Protein AF-A0A0S8GYX2-F1 (afdb_monomer)

Nearest PDB structures (foldseek):
  2qjg-assembly1_D  TM=9.883E-01  e=1.944E-07  Methanocaldococcus jannaschii
  2qjg-assembly2_I  TM=9.884E-01  e=2.345E-07  Methanocaldococcus jannaschii
  2qjg-assembly1_L  TM=9.891E-01  e=2.828E-07  Methanocaldococcus jannaschii
  2qjg-assembly1_C  TM=9.878E-01  e=2.828E-07  Methanocaldococcus jannaschii
  2qjg-assembly2_H  TM=9.853E-01  e=4.113E-07  Methanocaldococcus jannaschii

Foldseek 3Di:
DLVVLVPDPDAAEEEQPDADDDLLVSLVVLLVCVVSPHQYYDYDCNQPVDPHNPLSVVLRCCVRPVVDDSVVSCVSVVNPD

Structure (mmCIF, N/CA/C/O backbone):
data_AF-A0A0S8GYX2-F1
#
_entry.id   AF-A0A0S8GYX2-F1
#
loop_
_atom_site.group_PDB
_atom_site.id
_atom_site.type_symbol
_atom_site.label_atom_id
_atom_site.label_alt_id
_atom_site.label_comp_id
_atom_site.label_asym_id
_atom_site.label_entity_id
_atom_site.label_seq_id
_atom_site.pdbx_PDB_ins_code
_atom_site.Cartn_x
_atom_site.Cartn_y
_atom_site.Cartn_z
_atom_site.occupancy
_atom_site.B_iso_or_equiv
_atom_site.auth_seq_id
_atom_site.auth_comp_id
_atom_site.auth_asym_id
_atom_site.auth_atom_id
_atom_site.pdbx_PDB_model_num
ATOM 1 N N . PHE A 1 1 ? 7.110 8.160 -9.665 1.00 92.44 1 PHE A N 1
ATOM 2 C CA . PHE A 1 1 ? 6.688 6.737 -9.614 1.00 92.44 1 PHE A CA 1
ATOM 3 C C . PHE A 1 1 ? 6.150 6.217 -10.951 1.00 92.44 1 PHE A C 1
ATOM 5 O O . PHE A 1 1 ? 6.637 5.198 -11.409 1.00 92.44 1 PHE A O 1
ATOM 12 N N . ARG A 1 2 ? 5.222 6.912 -11.634 1.00 96.38 2 ARG A N 1
ATOM 13 C CA . ARG A 1 2 ? 4.663 6.464 -12.933 1.00 96.38 2 ARG A CA 1
ATOM 14 C C . ARG A 1 2 ? 5.713 6.177 -14.022 1.00 96.38 2 ARG A C 1
ATOM 16 O O . ARG A 1 2 ? 5.556 5.239 -14.786 1.00 96.38 2 ARG A O 1
ATOM 23 N N . GLU A 1 3 ? 6.778 6.971 -14.107 1.00 97.50 3 GLU A N 1
ATOM 24 C CA . GLU A 1 3 ? 7.905 6.709 -15.023 1.00 97.50 3 GLU A CA 1
ATOM 25 C C . GLU A 1 3 ? 8.660 5.424 -14.678 1.00 97.50 3 GLU A C 1
ATOM 27 O O . GLU A 1 3 ? 8.938 4.634 -15.571 1.00 97.50 3 GLU A O 1
ATOM 32 N N . VAL A 1 4 ? 8.896 5.174 -13.387 1.00 96.31 4 VAL A N 1
ATOM 33 C CA . VAL A 1 4 ? 9.541 3.946 -12.896 1.00 96.31 4 VAL A CA 1
ATOM 34 C C . VAL A 1 4 ? 8.712 2.716 -13.263 1.00 96.31 4 VAL A C 1
ATOM 36 O O . VAL A 1 4 ? 9.251 1.758 -13.803 1.00 96.31 4 VAL A O 1
ATOM 39 N N . VAL A 1 5 ? 7.396 2.765 -13.031 1.00 96.50 5 VAL A N 1
ATOM 40 C CA . VAL A 1 5 ? 6.483 1.678 -13.417 1.00 96.50 5 VAL A CA 1
ATOM 41 C C . VAL A 1 5 ? 6.484 1.469 -14.932 1.00 96.50 5 VAL A C 1
ATOM 43 O O . VAL A 1 5 ? 6.595 0.336 -15.378 1.00 96.50 5 VAL A O 1
ATOM 46 N N . ARG A 1 6 ? 6.425 2.542 -15.735 1.00 96.06 6 ARG A N 1
ATOM 47 C CA . ARG A 1 6 ? 6.475 2.440 -17.206 1.00 96.06 6 ARG A CA 1
ATOM 48 C C . ARG A 1 6 ? 7.779 1.833 -17.730 1.00 96.06 6 ARG A C 1
ATOM 50 O O . ARG A 1 6 ? 7.757 1.215 -18.786 1.00 96.06 6 ARG A O 1
ATOM 57 N N . GLY A 1 7 ? 8.894 2.024 -17.026 1.00 97.38 7 GLY A N 1
ATOM 58 C CA . GLY A 1 7 ? 10.199 1.484 -17.412 1.00 97.38 7 GLY A CA 1
ATOM 59 C C . GLY A 1 7 ? 10.454 0.036 -16.976 1.00 97.38 7 GLY A C 1
ATOM 60 O O . GLY A 1 7 ? 11.438 -0.554 -17.416 1.00 97.38 7 GLY A O 1
ATOM 61 N N . CYS A 1 8 ? 9.609 -0.545 -16.118 1.00 95.62 8 CYS A N 1
ATOM 62 C CA . CYS A 1 8 ? 9.805 -1.888 -15.577 1.00 95.62 8 CYS A CA 1
ATOM 63 C C . CYS A 1 8 ? 8.765 -2.864 -16.130 1.00 95.62 8 CYS A C 1
ATOM 65 O O . CYS A 1 8 ? 7.563 -2.672 -15.967 1.00 95.62 8 CYS A O 1
ATOM 67 N N . HIS A 1 9 ? 9.232 -3.952 -16.738 1.00 93.44 9 HIS A N 1
ATOM 68 C CA . HIS A 1 9 ? 8.374 -4.945 -17.393 1.00 93.44 9 HIS A CA 1
ATOM 69 C C . HIS A 1 9 ? 7.856 -6.041 -16.444 1.00 93.44 9 HIS A C 1
ATOM 71 O O . HIS A 1 9 ? 7.209 -6.986 -16.889 1.00 93.44 9 HIS A O 1
ATOM 77 N N . VAL A 1 10 ? 8.145 -5.938 -15.144 1.00 97.06 10 VAL A N 1
ATOM 78 C CA . VAL A 1 10 ? 7.689 -6.873 -14.104 1.00 97.06 1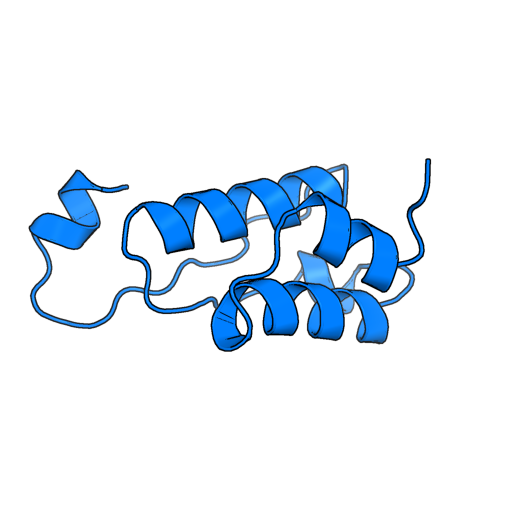0 VAL A CA 1
ATOM 79 C C . VAL A 1 10 ? 6.931 -6.125 -12.999 1.00 97.06 10 VAL A C 1
ATOM 81 O O . VAL A 1 10 ? 7.131 -4.918 -12.837 1.00 97.06 10 VAL A O 1
ATOM 84 N N . PRO A 1 11 ? 6.062 -6.803 -12.221 1.00 96.88 11 PRO A N 1
ATOM 85 C CA . PRO A 1 11 ? 5.285 -6.154 -11.167 1.00 96.88 11 PRO A CA 1
ATOM 86 C C . PRO A 1 11 ? 6.162 -5.432 -10.136 1.00 96.88 11 PRO A C 1
ATOM 88 O O . PRO A 1 11 ? 7.050 -6.030 -9.532 1.00 96.88 11 PRO A O 1
ATOM 91 N N . ILE A 1 12 ? 5.874 -4.150 -9.894 1.00 97.12 12 ILE A N 1
ATOM 92 C CA . ILE A 1 12 ? 6.535 -3.350 -8.855 1.00 97.12 12 ILE A CA 1
ATOM 93 C C . ILE A 1 12 ? 5.625 -3.236 -7.635 1.00 97.12 12 ILE A C 1
ATOM 95 O O . ILE A 1 12 ? 4.459 -2.862 -7.757 1.00 97.12 12 ILE A O 1
ATOM 99 N N . ILE A 1 13 ? 6.184 -3.459 -6.448 1.00 96.88 13 ILE A N 1
ATOM 100 C CA . ILE A 1 13 ? 5.542 -3.149 -5.166 1.00 96.88 13 ILE A CA 1
ATOM 101 C C . ILE A 1 13 ? 6.315 -2.045 -4.437 1.00 96.88 13 ILE A C 1
ATOM 103 O O . ILE A 1 13 ? 7.520 -1.895 -4.639 1.00 96.88 13 ILE A O 1
ATOM 107 N N . ILE A 1 14 ? 5.643 -1.277 -3.577 1.0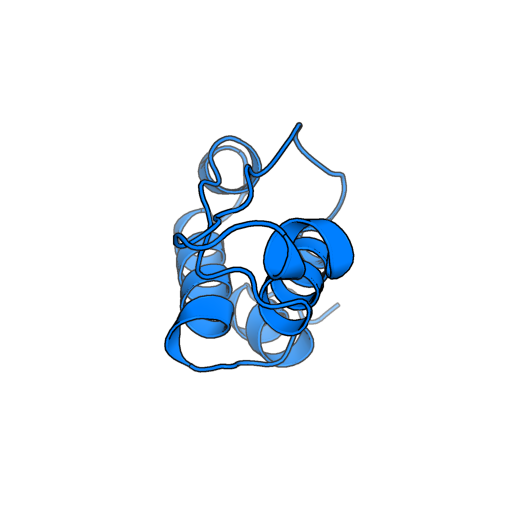0 96.00 14 ILE A N 1
ATOM 108 C CA . ILE A 1 14 ? 6.312 -0.265 -2.740 1.00 96.00 14 ILE A CA 1
ATOM 109 C C . ILE A 1 14 ? 6.624 -0.788 -1.341 1.00 96.00 14 ILE A C 1
ATOM 111 O O . ILE A 1 14 ? 5.834 -1.523 -0.749 1.00 96.00 14 ILE A O 1
ATOM 115 N N . ALA A 1 15 ? 7.754 -0.355 -0.786 1.00 94.94 15 ALA A N 1
ATOM 116 C CA . ALA A 1 15 ? 8.067 -0.550 0.622 1.00 94.94 15 ALA A CA 1
ATOM 117 C C . ALA A 1 15 ? 7.442 0.562 1.478 1.00 94.94 15 ALA A C 1
ATOM 119 O O . ALA A 1 15 ? 7.351 1.710 1.051 1.00 94.94 15 ALA A O 1
ATOM 120 N N . GLY A 1 16 ? 7.056 0.235 2.712 1.00 85.88 16 GLY A N 1
ATOM 121 C CA . GLY A 1 16 ? 6.357 1.177 3.596 1.00 85.88 16 GLY A CA 1
ATOM 122 C C . GLY A 1 16 ? 7.188 2.302 4.203 1.00 85.88 16 GLY A C 1
ATOM 123 O O . GLY A 1 16 ? 6.608 3.141 4.877 1.00 85.88 16 GLY A O 1
ATOM 124 N N . GLY A 1 17 ? 8.510 2.320 4.009 1.00 85.81 17 GLY A N 1
ATOM 125 C CA . GLY A 1 17 ? 9.373 3.372 4.554 1.00 85.81 17 GLY A CA 1
ATOM 126 C C . GLY A 1 17 ? 9.458 3.389 6.092 1.00 85.81 17 GLY A C 1
ATOM 127 O O . GLY A 1 17 ? 9.163 2.374 6.746 1.00 85.81 17 GLY A O 1
ATOM 128 N N . PRO A 1 18 ? 9.973 4.482 6.689 1.00 85.69 18 PRO A N 1
ATOM 129 C CA . PRO A 1 18 ? 9.923 4.714 8.134 1.00 85.69 18 PRO A CA 1
ATOM 130 C C . PRO A 1 18 ? 8.479 4.848 8.637 1.00 85.69 18 PRO A C 1
ATOM 132 O O . PRO A 1 18 ? 7.542 4.961 7.846 1.00 85.69 18 PRO A O 1
ATOM 135 N N . LYS A 1 19 ? 8.297 4.808 9.963 1.00 84.12 19 LYS A N 1
ATOM 136 C CA . LYS A 1 19 ? 6.999 5.132 10.563 1.00 84.12 19 LYS A CA 1
ATOM 137 C C . LYS A 1 19 ? 6.663 6.588 10.228 1.00 84.12 19 LYS A C 1
ATOM 139 O O . LYS A 1 19 ? 7.510 7.454 10.434 1.00 84.12 19 LYS A O 1
ATOM 144 N N . VAL A 1 20 ? 5.470 6.825 9.697 1.00 84.19 20 VAL A N 1
ATOM 145 C CA . VAL A 1 20 ? 4.959 8.176 9.410 1.00 84.19 20 VAL A CA 1
ATOM 146 C C . VAL A 1 20 ? 3.994 8.627 10.505 1.00 84.19 20 VAL A C 1
ATOM 148 O O . VAL A 1 20 ? 3.564 7.815 11.328 1.00 84.19 20 VAL A O 1
ATOM 151 N N . GLU A 1 21 ? 3.692 9.924 10.534 1.00 81.94 21 GLU A N 1
ATOM 152 C CA . GLU A 1 21 ? 2.942 10.542 11.632 1.00 81.94 21 GLU A CA 1
ATOM 153 C C . GLU A 1 21 ? 1.468 10.139 11.651 1.00 81.94 21 GLU A C 1
ATOM 155 O O . GLU A 1 21 ? 0.924 9.904 12.729 1.00 81.94 21 GLU A O 1
ATOM 160 N N . THR A 1 22 ? 0.829 10.000 10.484 1.00 90.75 22 THR A N 1
ATOM 161 C CA . THR A 1 22 ? -0.600 9.674 10.411 1.00 90.75 22 THR A CA 1
ATOM 162 C C . THR A 1 22 ? -0.887 8.435 9.567 1.00 90.75 22 THR A C 1
ATOM 164 O O . THR A 1 22 ? -0.222 8.153 8.566 1.00 90.75 22 THR A O 1
ATOM 167 N N . ALA A 1 23 ? -1.941 7.698 9.933 1.00 91.62 23 ALA A N 1
ATOM 168 C CA . ALA A 1 23 ? -2.447 6.592 9.121 1.00 91.62 23 ALA A CA 1
ATOM 169 C C . ALA A 1 23 ? -2.865 7.069 7.718 1.00 91.62 23 ALA A C 1
ATOM 171 O O . ALA A 1 23 ? -2.635 6.373 6.727 1.00 91.62 23 ALA A O 1
ATOM 172 N N . LYS A 1 24 ? -3.416 8.286 7.617 1.00 94.88 24 LYS A N 1
ATOM 173 C CA . LYS A 1 24 ? -3.814 8.909 6.350 1.00 94.88 24 LYS A CA 1
ATOM 174 C C . LYS A 1 24 ? -2.644 9.035 5.377 1.00 94.88 24 LYS A C 1
ATOM 176 O O . LYS A 1 24 ? -2.823 8.701 4.207 1.00 94.88 24 LYS A O 1
ATOM 181 N N . ASP A 1 25 ? -1.463 9.427 5.847 1.00 94.31 25 ASP A N 1
ATOM 182 C CA . ASP A 1 25 ? -0.277 9.559 4.990 1.00 94.31 25 ASP A CA 1
ATOM 183 C C . ASP A 1 25 ? 0.141 8.207 4.396 1.00 94.31 25 ASP A C 1
ATOM 185 O O . ASP A 1 25 ? 0.428 8.109 3.199 1.00 94.31 25 ASP A O 1
ATOM 189 N N . VAL A 1 26 ? 0.094 7.132 5.197 1.00 94.81 26 VAL A N 1
ATOM 190 C CA . VAL A 1 26 ? 0.358 5.761 4.719 1.00 94.81 26 VAL A CA 1
ATOM 191 C C . VAL A 1 26 ? -0.633 5.379 3.622 1.00 94.81 26 VAL A C 1
ATOM 193 O O . VAL A 1 26 ? -0.236 4.889 2.562 1.00 94.81 26 VAL A O 1
ATOM 196 N N . LEU A 1 27 ? -1.927 5.603 3.862 1.00 96.44 27 LEU A N 1
ATOM 197 C CA . LEU A 1 27 ? -2.988 5.241 2.922 1.00 96.44 27 LEU A CA 1
ATOM 198 C C . LEU A 1 27 ? -2.906 6.059 1.628 1.00 96.44 2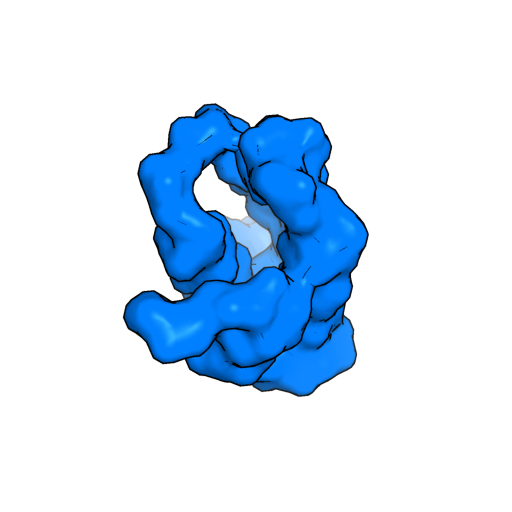7 LEU A C 1
ATOM 200 O O . LEU A 1 27 ? -3.090 5.500 0.547 1.00 96.44 27 LEU A O 1
ATOM 204 N N . GLN A 1 28 ? -2.588 7.353 1.710 1.00 96.50 28 GLN A N 1
ATOM 205 C CA . GLN A 1 28 ? -2.394 8.221 0.546 1.00 96.50 28 GLN A CA 1
ATOM 206 C C . GLN A 1 28 ? -1.184 7.797 -0.287 1.00 96.50 28 GLN A C 1
ATOM 208 O O . GLN A 1 28 ? -1.295 7.691 -1.510 1.00 96.50 28 GLN A O 1
ATOM 213 N N . MET A 1 29 ? -0.055 7.490 0.357 1.00 95.81 29 MET A N 1
ATOM 214 C CA . MET A 1 29 ? 1.137 6.968 -0.315 1.00 95.81 29 MET A CA 1
ATOM 215 C C . MET A 1 29 ? 0.820 5.672 -1.073 1.00 95.81 29 MET A C 1
ATOM 217 O O . MET A 1 29 ? 1.164 5.532 -2.251 1.00 95.81 29 MET A O 1
ATOM 221 N N . VAL A 1 30 ? 0.134 4.731 -0.420 1.00 96.75 30 VAL A N 1
ATOM 222 C CA . VAL A 1 30 ? -0.262 3.454 -1.030 1.00 96.75 30 VAL A CA 1
ATOM 223 C C . VAL A 1 30 ? -1.228 3.679 -2.189 1.00 96.75 30 VAL A C 1
ATOM 225 O O . VAL A 1 30 ? -1.001 3.155 -3.279 1.00 96.75 30 VAL A O 1
ATOM 228 N N . HIS A 1 31 ? -2.259 4.503 -2.003 1.00 97.75 31 HIS A N 1
ATOM 229 C CA . HIS A 1 31 ? -3.224 4.807 -3.056 1.00 97.75 31 HIS A CA 1
ATOM 230 C C . HIS A 1 31 ? -2.558 5.464 -4.275 1.00 97.75 31 HIS A C 1
ATOM 232 O O . HIS A 1 31 ? -2.804 5.058 -5.411 1.00 97.75 31 HIS A O 1
ATOM 238 N N . GLY A 1 32 ? -1.663 6.431 -4.052 1.00 97.25 32 GLY A N 1
ATOM 239 C CA . GLY A 1 32 ? -0.902 7.094 -5.111 1.00 97.25 32 GLY A CA 1
ATOM 240 C C . GLY A 1 32 ? 0.004 6.133 -5.885 1.00 97.25 32 GLY A C 1
ATOM 241 O O . GLY A 1 32 ? 0.055 6.193 -7.114 1.00 97.25 32 GLY A O 1
ATOM 242 N N . SER A 1 33 ? 0.669 5.207 -5.187 1.00 97.06 33 SER A N 1
ATOM 243 C CA . SER A 1 33 ? 1.481 4.150 -5.804 1.00 97.06 33 SER A CA 1
ATOM 244 C C . SER A 1 33 ? 0.650 3.242 -6.714 1.00 97.06 33 SER A C 1
ATOM 246 O O . SER A 1 33 ? 0.982 3.079 -7.893 1.00 97.06 33 SER A O 1
ATOM 248 N N . LEU A 1 34 ? -0.475 2.725 -6.210 1.00 97.56 34 LEU A N 1
ATOM 249 C CA . LEU A 1 34 ? -1.387 1.872 -6.979 1.00 97.56 34 LEU A CA 1
ATOM 250 C C . LEU A 1 34 ? -1.934 2.613 -8.211 1.00 97.56 34 LEU A C 1
ATOM 252 O O . LEU A 1 34 ? -1.900 2.088 -9.321 1.00 97.56 34 LEU A O 1
ATOM 256 N N . LYS A 1 35 ? -2.351 3.879 -8.061 1.00 97.50 35 LYS A N 1
ATOM 257 C CA . LYS A 1 35 ? -2.831 4.722 -9.177 1.00 97.50 35 LYS A CA 1
ATOM 258 C C . LYS A 1 35 ? -1.769 5.018 -10.233 1.00 97.50 35 LYS A C 1
ATOM 260 O O . LYS A 1 35 ? -2.106 5.299 -11.382 1.00 97.50 35 LYS A O 1
ATOM 265 N N . ALA A 1 36 ? -0.497 4.987 -9.861 1.00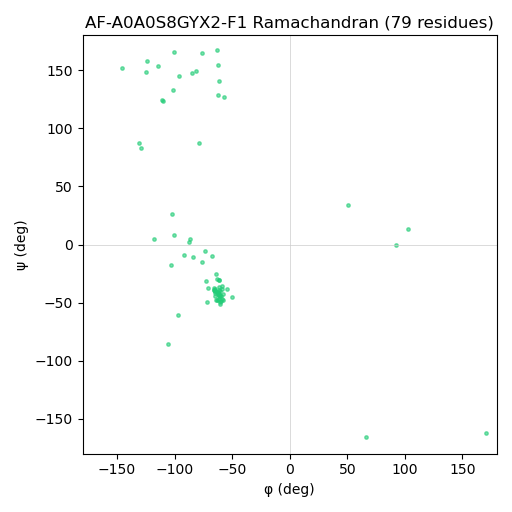 97.06 36 ALA A N 1
ATOM 266 C CA . ALA A 1 36 ? 0.620 5.140 -10.784 1.00 97.06 36 ALA A CA 1
ATOM 267 C C . ALA A 1 36 ? 1.071 3.810 -11.423 1.00 97.06 36 ALA A C 1
ATOM 269 O O . ALA A 1 36 ? 1.998 3.837 -12.231 1.00 97.06 36 ALA A O 1
ATOM 270 N N . GLY A 1 37 ? 0.390 2.697 -11.116 1.00 97.00 37 GLY A N 1
ATOM 271 C CA . GLY A 1 37 ? 0.582 1.376 -11.720 1.00 97.00 37 GLY A CA 1
ATOM 272 C C . GLY A 1 37 ? 1.369 0.385 -10.856 1.00 97.00 37 GLY A C 1
ATOM 273 O O . GLY A 1 37 ? 1.802 -0.647 -11.360 1.00 97.00 37 GLY A O 1
ATOM 274 N N . GLY A 1 38 ? 1.570 0.680 -9.568 1.00 97.00 38 GLY A N 1
ATOM 275 C CA . GLY A 1 38 ? 2.101 -0.299 -8.620 1.00 97.00 38 GLY A CA 1
ATOM 276 C C . GLY A 1 38 ? 1.170 -1.508 -8.481 1.00 97.00 38 GLY A C 1
ATOM 277 O O . GLY A 1 38 ? -0.049 -1.360 -8.444 1.00 97.00 38 GLY A O 1
ATOM 278 N N . ALA A 1 39 ? 1.747 -2.702 -8.377 1.00 97.19 39 ALA A N 1
ATOM 279 C CA . ALA A 1 39 ? 1.025 -3.972 -8.303 1.00 97.19 39 ALA A CA 1
ATOM 280 C C . ALA A 1 39 ? 0.721 -4.427 -6.863 1.00 97.19 39 ALA A C 1
ATOM 282 O O . ALA A 1 39 ? -0.000 -5.400 -6.661 1.00 97.19 39 ALA A O 1
ATOM 283 N N . GLY A 1 40 ? 1.281 -3.757 -5.851 1.00 96.75 40 GLY A N 1
ATOM 284 C CA . GLY A 1 40 ? 1.114 -4.148 -4.454 1.00 96.75 40 GLY A CA 1
ATOM 285 C C . GLY A 1 40 ? 2.026 -3.394 -3.489 1.00 96.75 40 GLY A C 1
ATOM 286 O O . GLY A 1 40 ? 2.577 -2.336 -3.808 1.00 96.75 40 GLY A O 1
ATOM 287 N N . LEU A 1 41 ? 2.178 -3.952 -2.288 1.00 97.06 41 LEU A N 1
ATOM 288 C CA . LEU A 1 41 ? 2.860 -3.312 -1.164 1.00 97.06 41 LEU A CA 1
ATOM 289 C C . LEU A 1 41 ? 3.621 -4.312 -0.286 1.00 97.06 41 LEU A C 1
ATOM 291 O O . LEU A 1 41 ? 3.233 -5.468 -0.158 1.00 97.06 41 LEU A O 1
ATOM 295 N N . SER A 1 42 ? 4.684 -3.825 0.350 1.00 96.25 42 SER A N 1
ATOM 296 C CA . SER A 1 42 ? 5.466 -4.496 1.390 1.00 96.25 42 SER A CA 1
ATOM 297 C C . SER A 1 42 ? 5.634 -3.531 2.570 1.00 96.25 42 SER A C 1
ATOM 299 O O . SER A 1 42 ? 6.581 -2.741 2.637 1.00 96.25 42 SER A O 1
ATOM 301 N N . ILE A 1 43 ? 4.664 -3.531 3.488 1.00 95.38 43 ILE A N 1
ATOM 302 C CA . ILE A 1 43 ? 4.601 -2.597 4.623 1.00 95.38 43 ILE A CA 1
ATOM 303 C C . ILE A 1 43 ? 4.869 -3.352 5.929 1.00 95.38 43 ILE A C 1
ATOM 305 O O . ILE A 1 43 ? 4.145 -4.282 6.265 1.00 95.38 43 ILE A O 1
ATOM 309 N N . GLY A 1 44 ? 5.881 -2.913 6.683 1.00 95.31 44 GLY A N 1
ATOM 310 C CA . GLY A 1 44 ? 6.204 -3.444 8.013 1.00 95.31 44 GLY A CA 1
ATOM 311 C C . GLY A 1 44 ? 5.808 -2.483 9.134 1.00 95.31 44 GLY A C 1
ATOM 312 O O . GLY A 1 44 ? 4.718 -2.581 9.689 1.00 95.31 44 GLY A O 1
ATOM 313 N N . ARG A 1 45 ? 6.698 -1.531 9.455 1.00 94.81 45 ARG A N 1
ATOM 314 C CA . ARG A 1 45 ? 6.582 -0.616 10.613 1.00 94.81 45 ARG A CA 1
ATOM 315 C C . ARG A 1 45 ? 5.226 0.082 10.722 1.00 94.81 45 ARG A C 1
ATOM 317 O O . ARG A 1 45 ? 4.631 0.077 11.791 1.00 94.81 45 ARG A O 1
ATOM 324 N N . ASN A 1 46 ? 4.708 0.601 9.609 1.00 93.69 46 ASN A N 1
ATOM 325 C CA . ASN A 1 46 ? 3.412 1.286 9.568 1.00 93.69 46 ASN A CA 1
ATOM 326 C C . ASN A 1 46 ? 2.200 0.367 9.829 1.00 93.69 46 ASN A C 1
ATOM 328 O O . ASN A 1 46 ? 1.100 0.867 10.021 1.00 93.69 46 ASN A O 1
ATOM 332 N N . VAL A 1 47 ? 2.389 -0.957 9.862 1.00 95.94 47 VAL A N 1
ATOM 333 C CA . VAL A 1 47 ? 1.371 -1.930 10.280 1.00 95.94 47 VAL A CA 1
ATO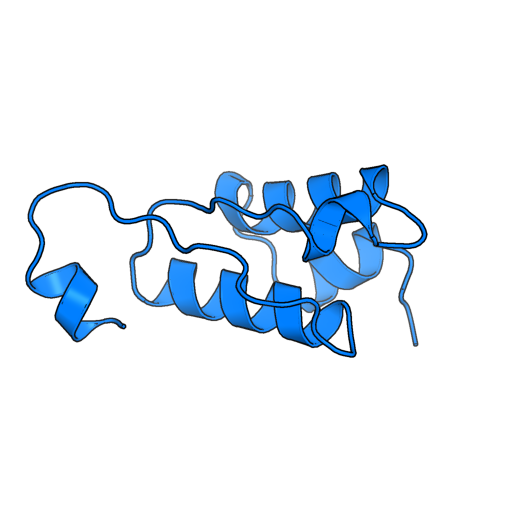M 334 C C . VAL A 1 47 ? 1.574 -2.324 11.740 1.00 95.94 47 VAL A C 1
ATOM 336 O O . VAL A 1 47 ? 0.694 -2.090 12.561 1.00 95.94 47 VAL A O 1
ATOM 339 N N . PHE A 1 48 ? 2.726 -2.908 12.088 1.00 94.38 48 PHE A N 1
ATOM 340 C CA . PHE A 1 48 ? 2.906 -3.508 13.417 1.00 94.38 48 PHE A CA 1
ATOM 341 C C . PHE A 1 48 ? 3.137 -2.486 14.542 1.00 94.38 48 PHE A C 1
ATOM 343 O O . PHE A 1 48 ? 3.018 -2.845 15.707 1.00 94.38 48 PHE A O 1
ATOM 350 N N . GLN A 1 49 ? 3.465 -1.227 14.221 1.00 93.06 49 GLN A N 1
ATOM 351 C CA . GLN A 1 49 ? 3.589 -0.130 15.198 1.00 93.06 49 GLN A CA 1
ATOM 352 C C . GLN A 1 49 ? 2.355 0.786 15.232 1.00 93.06 49 GLN A C 1
ATOM 354 O O . GLN A 1 49 ? 2.417 1.866 15.833 1.00 93.06 49 GLN A O 1
ATOM 359 N N . HIS A 1 50 ? 1.279 0.403 14.538 1.00 93.25 50 HIS A N 1
ATOM 360 C CA . HIS A 1 50 ? -0.016 1.069 14.618 1.00 93.25 50 HIS A CA 1
ATOM 361 C C . HIS A 1 50 ? -0.775 0.588 15.861 1.00 93.25 50 HIS A C 1
ATOM 363 O O . HIS A 1 50 ? -0.630 -0.566 16.257 1.00 93.25 50 HIS A O 1
ATOM 369 N N . GLU A 1 51 ? -1.615 1.438 16.451 1.00 92.38 51 GLU A N 1
ATOM 370 C CA . GLU A 1 51 ? -2.443 1.074 17.616 1.00 92.38 51 GLU A CA 1
ATOM 371 C C . GLU A 1 51 ? -3.428 -0.067 17.318 1.00 92.38 51 GLU A C 1
ATOM 373 O O . GLU A 1 51 ? -3.729 -0.892 18.176 1.00 92.38 51 GLU A O 1
ATOM 378 N N . ASN A 1 52 ? -3.877 -0.155 16.065 1.00 94.19 52 ASN A N 1
ATOM 379 C CA . ASN A 1 52 ? -4.746 -1.216 15.572 1.00 94.19 52 ASN A CA 1
ATOM 380 C C . ASN A 1 52 ? -4.174 -1.838 14.283 1.00 94.19 52 ASN A C 1
ATOM 382 O O . ASN A 1 52 ? -4.573 -1.450 13.177 1.00 94.19 52 ASN A O 1
ATOM 386 N N . PRO A 1 53 ? -3.224 -2.789 14.394 1.00 95.81 53 PRO A N 1
ATOM 387 C CA . PRO A 1 53 ? -2.587 -3.422 13.238 1.00 95.81 53 PRO A CA 1
ATOM 388 C C . PRO A 1 53 ? -3.583 -4.169 12.349 1.00 95.81 53 PRO A C 1
ATOM 390 O O . PRO A 1 53 ? -3.481 -4.134 11.124 1.00 95.81 53 PRO A O 1
ATOM 393 N N . THR A 1 54 ? -4.587 -4.808 12.955 1.00 96.88 54 THR A N 1
ATOM 394 C CA . THR A 1 54 ? -5.613 -5.577 12.240 1.00 96.88 54 THR A CA 1
ATOM 395 C C . THR A 1 54 ? -6.397 -4.697 11.275 1.00 96.88 54 THR A C 1
ATOM 397 O O . THR A 1 54 ? -6.548 -5.043 10.100 1.00 96.88 54 THR A O 1
ATOM 400 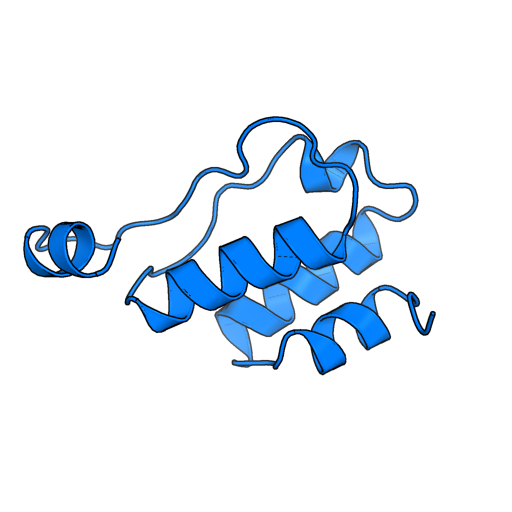N N . ASN A 1 55 ? -6.886 -3.544 11.738 1.00 96.88 55 ASN A N 1
ATOM 401 C CA . ASN A 1 55 ? -7.633 -2.642 10.866 1.00 96.88 55 ASN A CA 1
ATOM 402 C C . ASN A 1 55 ? -6.729 -1.922 9.861 1.00 96.88 55 ASN A C 1
ATOM 404 O O . ASN A 1 55 ? -7.163 -1.719 8.728 1.00 96.88 55 ASN A O 1
ATOM 408 N N . MET A 1 56 ? -5.469 -1.637 10.205 1.00 96.62 56 MET A N 1
ATOM 409 C CA . MET A 1 56 ? -4.493 -1.128 9.235 1.00 96.62 56 MET A CA 1
ATOM 410 C C . MET A 1 56 ? -4.299 -2.113 8.069 1.00 96.62 56 MET A C 1
ATOM 412 O O . MET A 1 56 ? -4.397 -1.722 6.906 1.00 96.62 56 MET A O 1
ATOM 416 N N . VAL A 1 57 ? -4.113 -3.412 8.342 1.00 97.25 57 VAL A N 1
ATOM 417 C CA . VAL A 1 57 ? -4.007 -4.436 7.281 1.00 97.25 57 VAL A CA 1
ATOM 418 C C . VAL A 1 57 ? -5.287 -4.513 6.450 1.00 97.25 57 VAL A C 1
ATOM 420 O O 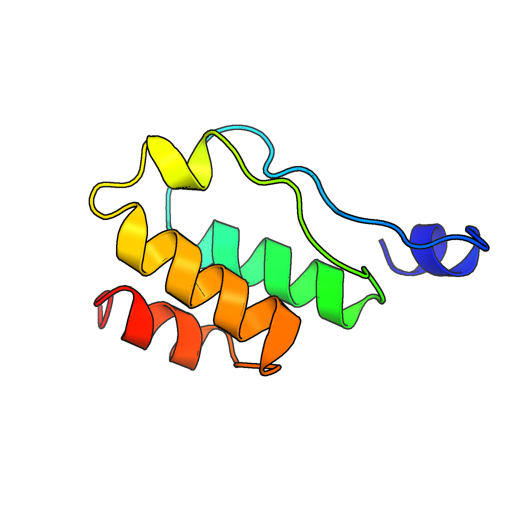. VAL A 1 57 ? -5.214 -4.585 5.223 1.00 97.25 57 VAL A O 1
ATOM 423 N N . ARG A 1 58 ? -6.468 -4.462 7.081 1.00 98.00 58 ARG A N 1
ATOM 424 C CA . ARG A 1 58 ? -7.755 -4.462 6.361 1.00 98.00 58 ARG A CA 1
ATOM 425 C C . ARG A 1 58 ? -7.902 -3.248 5.443 1.00 98.00 58 ARG A C 1
ATOM 427 O O . ARG A 1 58 ? -8.348 -3.410 4.308 1.00 98.00 58 ARG A O 1
ATOM 434 N N . ALA A 1 59 ? -7.507 -2.065 5.906 1.00 97.88 59 ALA A N 1
ATOM 435 C CA . ALA A 1 59 ? -7.538 -0.832 5.128 1.00 97.88 59 ALA A CA 1
ATOM 436 C C . ALA A 1 59 ? -6.597 -0.912 3.912 1.00 97.88 59 ALA A C 1
ATOM 438 O O . ALA A 1 59 ? -7.021 -0.664 2.783 1.00 97.88 59 ALA A O 1
ATOM 439 N N . LEU A 1 60 ? -5.353 -1.361 4.114 1.00 97.62 60 LEU A N 1
ATOM 440 C CA . LEU A 1 60 ? -4.381 -1.580 3.035 1.00 97.62 60 LEU A CA 1
ATOM 441 C C . LEU A 1 60 ? -4.864 -2.631 2.024 1.00 97.62 60 LEU A C 1
ATOM 443 O O . LEU A 1 60 ? -4.778 -2.419 0.816 1.00 97.62 60 LEU A O 1
ATOM 447 N N . SER A 1 61 ? -5.427 -3.741 2.505 1.00 98.12 61 SER A N 1
ATOM 448 C CA . SER A 1 61 ? -6.002 -4.797 1.663 1.00 98.12 61 SER A CA 1
ATOM 449 C C . SER A 1 61 ? -7.158 -4.276 0.802 1.00 98.12 61 SER A C 1
ATOM 451 O O . SER A 1 61 ? -7.248 -4.610 -0.380 1.00 98.12 61 SER A O 1
ATOM 453 N N . ALA A 1 62 ? -8.012 -3.406 1.350 1.00 98.31 62 ALA A N 1
ATOM 454 C CA . ALA A 1 62 ? -9.098 -2.781 0.600 1.00 98.31 62 ALA A CA 1
ATOM 455 C C . ALA A 1 62 ? -8.584 -1.863 -0.524 1.00 98.31 62 ALA A C 1
ATOM 457 O O . ALA A 1 62 ? -9.147 -1.877 -1.620 1.00 98.31 62 ALA A O 1
ATOM 458 N N . LEU A 1 63 ? -7.497 -1.117 -0.295 1.00 98.06 63 LEU A N 1
ATOM 459 C CA . LEU A 1 63 ? -6.861 -0.312 -1.345 1.00 98.06 63 LEU A CA 1
ATOM 460 C C . LEU A 1 63 ? -6.326 -1.193 -2.485 1.00 98.06 63 LEU A C 1
ATOM 462 O O . LEU A 1 63 ? -6.600 -0.908 -3.649 1.00 98.06 63 LEU A O 1
ATOM 466 N N . VAL A 1 64 ? -5.604 -2.271 -2.157 1.00 98.00 64 VAL A N 1
ATOM 467 C CA . VAL A 1 64 ? -4.953 -3.145 -3.154 1.00 98.00 64 VAL A CA 1
ATOM 468 C C . VAL A 1 64 ? -5.962 -3.988 -3.929 1.00 98.00 64 VAL A C 1
ATOM 470 O O . VAL A 1 64 ? -5.912 -4.033 -5.153 1.00 98.00 64 VAL A O 1
ATOM 473 N N . HIS A 1 65 ? -6.879 -4.662 -3.234 1.00 98.00 65 HIS A N 1
ATOM 474 C CA . HIS A 1 65 ? -7.702 -5.716 -3.837 1.00 98.00 65 HIS A CA 1
ATOM 475 C C . HIS A 1 65 ? -9.132 -5.286 -4.161 1.00 98.00 65 HIS A C 1
ATOM 477 O O . HIS A 1 65 ? -9.806 -5.964 -4.930 1.00 98.00 65 HIS A O 1
ATOM 483 N N . LYS A 1 66 ? -9.618 -4.189 -3.569 1.00 97.50 66 LYS A N 1
ATOM 484 C CA . LYS A 1 66 ? -11.001 -3.710 -3.753 1.00 97.50 66 LYS A CA 1
ATOM 485 C C . LYS A 1 66 ? -11.074 -2.321 -4.385 1.00 97.50 66 LYS A C 1
ATOM 487 O O . LYS A 1 66 ? -12.160 -1.762 -4.477 1.00 97.50 66 LYS A O 1
ATOM 492 N N . SER A 1 67 ? -9.928 -1.759 -4.783 1.00 95.38 67 SER A N 1
ATOM 493 C CA . SER A 1 67 ? -9.820 -0.409 -5.350 1.00 95.38 67 SER A CA 1
ATOM 494 C C . SER A 1 67 ? -10.506 0.666 -4.495 1.00 95.38 67 SER A C 1
ATOM 496 O O . SER A 1 67 ? -11.061 1.627 -5.030 1.00 95.38 67 SER A O 1
ATOM 498 N N . ALA A 1 68 ? -10.478 0.499 -3.169 1.00 97.88 68 ALA A N 1
ATOM 499 C CA . ALA A 1 68 ? -11.096 1.440 -2.246 1.00 97.88 68 ALA A CA 1
ATOM 500 C C . ALA A 1 68 ? -10.457 2.840 -2.345 1.00 97.88 68 ALA A C 1
ATOM 502 O O . ALA A 1 68 ? -9.286 2.992 -2.715 1.00 97.88 68 ALA A O 1
ATOM 503 N N . SER A 1 69 ? -11.224 3.870 -1.989 1.00 98.00 69 SER A N 1
ATOM 504 C CA . SER A 1 69 ? -10.696 5.220 -1.789 1.00 98.00 69 SER A CA 1
ATOM 505 C C . SER A 1 69 ? -9.959 5.333 -0.451 1.00 98.00 69 SER A C 1
ATOM 507 O O . SER A 1 69 ? -10.113 4.492 0.442 1.00 98.00 69 SER A O 1
ATOM 509 N N . VAL A 1 70 ? -9.169 6.396 -0.288 1.00 97.25 70 VAL A N 1
ATOM 510 C CA . VAL A 1 70 ? -8.481 6.684 0.981 1.00 97.25 70 VAL A CA 1
ATOM 511 C C . VAL A 1 70 ? -9.497 6.898 2.107 1.00 97.25 70 VAL A C 1
ATOM 513 O O . VAL A 1 70 ? -9.310 6.396 3.209 1.00 97.25 70 VAL A O 1
ATOM 516 N N . GLU A 1 71 ? -10.614 7.564 1.825 1.00 96.81 71 GLU A N 1
ATOM 517 C CA . GLU A 1 71 ? -11.688 7.822 2.790 1.00 96.81 71 GLU A CA 1
ATOM 518 C C . GLU A 1 71 ? -12.364 6.523 3.241 1.00 96.81 71 GLU A C 1
ATOM 520 O O . GLU A 1 71 ? -12.665 6.349 4.420 1.00 96.81 71 GLU A O 1
ATOM 525 N N . GLN A 1 72 ? -12.588 5.581 2.320 1.00 97.56 72 GLN A N 1
ATOM 526 C CA . GLN A 1 72 ? -13.119 4.259 2.663 1.00 97.56 72 GLN A CA 1
ATOM 527 C C . GLN A 1 72 ? -12.132 3.469 3.530 1.00 97.56 72 GLN A C 1
ATOM 529 O O . GLN A 1 72 ? -12.542 2.817 4.488 1.00 97.56 72 GLN A O 1
ATOM 534 N N . ALA A 1 73 ? -10.837 3.546 3.225 1.00 97.19 73 ALA A N 1
ATOM 535 C CA . ALA A 1 73 ? -9.792 2.898 4.009 1.00 97.19 73 ALA A CA 1
ATOM 536 C C . ALA A 1 73 ? -9.662 3.499 5.425 1.00 97.19 73 ALA A C 1
ATOM 538 O O . ALA A 1 73 ? -9.538 2.746 6.390 1.00 97.19 73 AL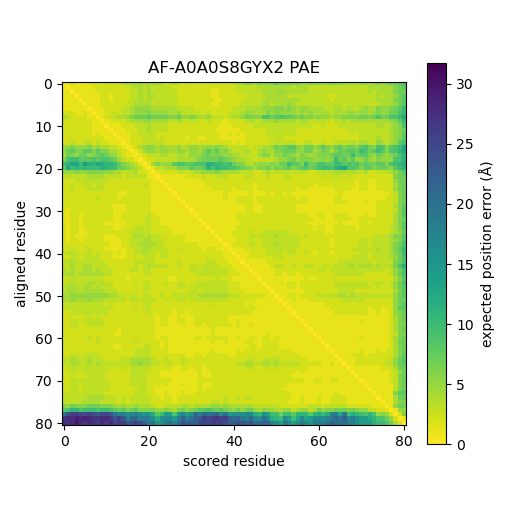A A O 1
ATOM 539 N N . LEU A 1 74 ? -9.785 4.823 5.575 1.00 96.31 74 LEU A N 1
ATOM 540 C CA . LEU A 1 74 ? -9.830 5.500 6.881 1.00 96.31 74 LEU A CA 1
ATOM 541 C C . LEU A 1 74 ? -11.042 5.066 7.716 1.00 96.31 74 LEU A C 1
ATOM 543 O O . LEU A 1 74 ? -10.900 4.725 8.889 1.00 96.31 74 LEU A O 1
ATOM 547 N N . LYS A 1 75 ? -12.221 4.952 7.089 1.00 96.12 75 LYS A N 1
ATOM 548 C CA . LYS A 1 75 ? -13.418 4.410 7.754 1.00 96.12 75 LYS A CA 1
ATOM 549 C C . LYS A 1 75 ? -13.209 2.985 8.271 1.00 96.12 75 LYS A C 1
ATOM 551 O O . LYS A 1 75 ? -13.687 2.668 9.353 1.00 96.12 75 LYS A O 1
ATOM 556 N N . ILE A 1 76 ? -12.490 2.133 7.530 1.00 95.56 76 ILE A N 1
ATOM 557 C CA . ILE A 1 76 ? -12.138 0.770 7.978 1.00 95.56 76 ILE A CA 1
ATOM 558 C C . ILE A 1 76 ? -11.202 0.806 9.193 1.00 95.56 76 ILE A C 1
ATOM 560 O O . ILE A 1 76 ? -11.325 -0.033 10.085 1.00 95.56 76 ILE A O 1
ATOM 564 N N . LEU A 1 77 ? -10.274 1.764 9.232 1.00 91.38 77 LEU A N 1
ATOM 565 C CA . LEU A 1 77 ? -9.386 1.976 10.375 1.00 91.38 77 LEU A CA 1
ATOM 566 C C . LEU A 1 77 ? -10.145 2.367 11.647 1.00 91.38 77 LEU A C 1
ATOM 568 O O . LEU A 1 77 ? -9.731 1.974 12.735 1.00 91.38 77 LEU A O 1
ATOM 572 N N . GLY A 1 78 ? -11.293 3.031 11.499 1.00 85.75 78 GLY A N 1
ATOM 573 C CA . GLY A 1 78 ? -12.030 3.645 12.604 1.00 85.75 78 GLY A CA 1
ATOM 574 C C . GLY A 1 78 ? -11.647 5.111 12.819 1.00 85.75 78 GLY A C 1
ATOM 575 O O . GLY A 1 78 ? -12.255 5.783 13.648 1.00 85.75 78 GLY A O 1
ATOM 576 N N . ASP A 1 79 ? -10.713 5.629 12.018 1.00 66.75 79 ASP A N 1
ATOM 577 C CA . ASP A 1 79 ? -10.330 7.036 11.987 1.00 66.75 79 ASP A CA 1
ATOM 578 C C . ASP A 1 79 ? -11.365 7.822 11.178 1.00 66.75 79 ASP A C 1
ATOM 580 O O . ASP A 1 79 ? -11.273 7.980 9.962 1.00 66.75 79 ASP A O 1
ATOM 584 N N . SER A 1 80 ? -12.413 8.273 11.867 1.00 48.72 80 SER A N 1
ATOM 585 C CA . SER A 1 80 ? -13.423 9.196 11.324 1.00 48.72 80 SER A CA 1
ATOM 586 C C . SER A 1 80 ? -13.220 10.639 11.803 1.00 48.72 80 SER A C 1
ATOM 588 O O . SER A 1 80 ? -14.192 11.388 11.885 1.00 48.72 80 SER A O 1
ATOM 590 N N . LYS A 1 81 ? -11.985 11.022 12.149 1.00 41.75 81 LYS A N 1
ATOM 591 C CA . LYS A 1 81 ? -11.626 12.406 12.483 1.00 41.75 81 LYS A CA 1
ATOM 592 C C . LYS A 1 81 ? -10.895 13.083 11.333 1.00 41.75 81 LYS A C 1
ATOM 594 O O . LYS A 1 81 ? -9.986 12.448 10.757 1.00 41.75 81 LYS A O 1
#

Mean predicted aligned error: 3.22 Å

pLDDT: mean 93.52, std 9.06, range [41.75, 98.31]

Sequence (81 aa):
FREVVRGCHVPIIIAGGPKVETAKDVLQMVHGSLKAGGAGLSIGRNVFQHENPTNMVRALSALVHKSASVEQALKILGDSK

Solvent-accessible surface area (backbone atoms only — not comparable to full-atom values): 4750 Å² total; per-residue (Å²): 106,46,68,60,44,74,73,44,97,62,88,45,62,47,71,52,68,69,74,69,97,46,73,64,58,56,43,47,53,51,51,52,42,44,76,41,60,36,71,48,74,51,65,52,53,67,30,78,73,39,99,52,35,70,31,43,50,52,18,52,47,32,41,72,78,63,69,45,53,62,69,57,26,32,53,56,52,66,57,84,124

Secondary structure (DSSP, 8-state):
-HHHHHH-SS--EEE--SPPS-HHHHHHHHHHHHHTT--EEE--HHHHT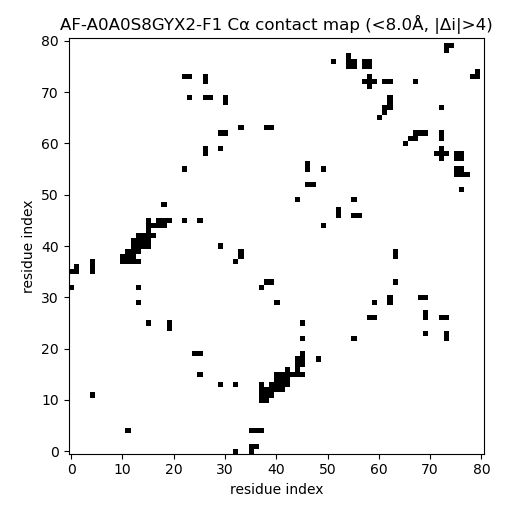SS-HHHHHHHHHHHHHH---HHHHHHHHT---

Radius of gyration: 12.4 Å; Cα contacts (8 Å, |Δi|>4): 102; chains: 1; bounding box: 24×19×35 Å